Protein AF-A0A2H0PZQ4-F1 (afdb_monomer)

Nearest PDB structures (foldseek):
  7cms-assembly1_B  TM=9.448E-01  e=2.335E-02  Geobacillus stearothermophilus
  7cms-assembly1_A  TM=9.595E-01  e=5.739E-02  Geobacillus stearothermophilus
  3prh-assembly1_B  TM=9.666E-01  e=7.569E-02  Bacillus subtilis
  5ekd-assembly1_B  TM=8.710E-01  e=2.818E-01  Homo sapiens
  5ekd-assembly1_A  TM=8.759E-01  e=3.236E-01  Homo sapiens

pLDDT: mean 95.73, std 3.08, range [84.25, 98.38]

Foldseek 3Di:
DDPPDPDPLVDDDPPDDPVRVVVSLVPQDWDDDDDQDDDPNTPSSNVVVVVVVVPD

Structure (mmCIF, N/CA/C/O backbone):
data_AF-A0A2H0PZQ4-F1
#
_entry.id   AF-A0A2H0PZQ4-F1
#
loop_
_atom_site.group_PDB
_atom_site.id
_atom_site.type_symbol
_atom_site.label_atom_id
_atom_site.label_alt_id
_atom_site.label_comp_id
_atom_site.label_asym_id
_atom_site.label_entity_id
_atom_site.label_seq_id
_atom_site.pdbx_PDB_ins_code
_atom_site.Cartn_x
_atom_site.Cartn_y
_atom_site.Cartn_z
_atom_site.occupancy
_atom_site.B_iso_or_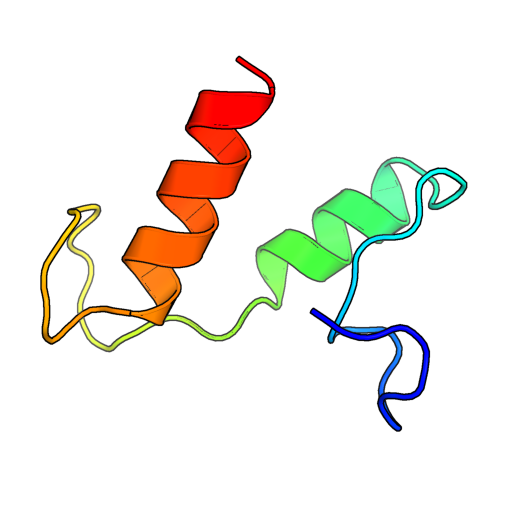equiv
_atom_site.auth_seq_id
_atom_site.auth_comp_id
_atom_site.auth_asym_id
_atom_site.auth_atom_id
_atom_site.pdbx_PDB_model_num
ATOM 1 N N . MET A 1 1 ? 10.397 0.463 -2.168 1.00 84.25 1 MET A N 1
ATOM 2 C CA . MET A 1 1 ? 10.132 -0.938 -2.577 1.00 84.25 1 MET A CA 1
ATOM 3 C C . MET A 1 1 ? 11.248 -1.415 -3.496 1.00 84.25 1 MET A C 1
ATOM 5 O O . MET A 1 1 ? 11.655 -0.635 -4.347 1.00 84.25 1 MET A O 1
ATOM 9 N N . ALA A 1 2 ? 11.745 -2.649 -3.344 1.00 89.44 2 ALA A N 1
ATOM 10 C CA . ALA A 1 2 ? 12.785 -3.205 -4.223 1.00 89.44 2 ALA A CA 1
ATOM 11 C C . ALA A 1 2 ? 12.658 -4.730 -4.379 1.00 89.44 2 ALA A C 1
ATOM 13 O O . ALA A 1 2 ? 12.561 -5.443 -3.382 1.00 89.44 2 ALA A O 1
ATOM 14 N N . LYS A 1 3 ? 12.724 -5.233 -5.622 1.00 88.19 3 LYS A N 1
ATOM 15 C CA . LYS A 1 3 ? 12.681 -6.678 -5.933 1.00 88.19 3 LYS A CA 1
ATOM 16 C C . LYS A 1 3 ? 13.883 -7.443 -5.368 1.00 88.19 3 LYS A C 1
ATOM 18 O O . LYS A 1 3 ? 13.751 -8.603 -5.004 1.00 88.19 3 LYS A O 1
ATOM 23 N N . SER A 1 4 ? 15.046 -6.796 -5.294 1.00 92.50 4 SER A N 1
ATOM 24 C CA . SER A 1 4 ? 16.290 -7.370 -4.763 1.00 92.50 4 SER A CA 1
ATOM 25 C C . SER A 1 4 ? 16.331 -7.456 -3.233 1.00 92.50 4 SER A C 1
ATOM 27 O O . SER A 1 4 ? 17.332 -7.900 -2.675 1.00 92.50 4 SER A O 1
ATOM 29 N N . ALA A 1 5 ? 15.278 -7.020 -2.536 1.00 91.12 5 ALA A N 1
ATOM 30 C CA . ALA A 1 5 ? 15.226 -7.104 -1.087 1.00 91.12 5 ALA A CA 1
ATOM 31 C C . ALA A 1 5 ? 15.185 -8.569 -0.619 1.00 91.12 5 ALA A C 1
ATOM 33 O O . ALA A 1 5 ? 14.484 -9.396 -1.197 1.00 91.12 5 ALA A O 1
ATOM 34 N N . GLY A 1 6 ? 15.877 -8.876 0.482 1.00 90.25 6 GLY A N 1
ATOM 35 C CA . GLY A 1 6 ? 15.962 -10.241 1.025 1.00 90.25 6 GLY A CA 1
ATOM 36 C C . GLY A 1 6 ? 14.644 -10.821 1.561 1.00 90.25 6 GLY A C 1
ATOM 37 O O . GLY A 1 6 ? 14.584 -12.005 1.872 1.00 90.25 6 GLY A O 1
ATOM 38 N N . SER A 1 7 ? 13.584 -10.012 1.661 1.00 92.44 7 SER A N 1
ATOM 39 C CA . SER A 1 7 ? 12.245 -10.438 2.073 1.00 92.44 7 SER A CA 1
ATOM 40 C C . SER A 1 7 ? 11.216 -10.088 1.003 1.00 92.44 7 SER A C 1
ATOM 42 O O . SER A 1 7 ? 11.119 -8.937 0.571 1.00 92.44 7 SER A O 1
ATOM 44 N N . GLY A 1 8 ? 10.383 -11.068 0.640 1.00 92.69 8 GLY A N 1
ATOM 45 C CA . GLY A 1 8 ? 9.258 -10.882 -0.280 1.00 92.69 8 GLY A CA 1
ATOM 46 C C . GLY A 1 8 ? 8.161 -9.945 0.243 1.00 92.69 8 GLY A C 1
ATOM 47 O O . GLY A 1 8 ? 7.289 -9.557 -0.525 1.00 92.69 8 GLY A O 1
ATOM 48 N N . TYR A 1 9 ? 8.199 -9.554 1.523 1.00 94.88 9 TYR A N 1
ATOM 49 C CA . TYR A 1 9 ? 7.270 -8.581 2.112 1.00 94.88 9 TYR A CA 1
ATOM 50 C C . TYR A 1 9 ? 7.660 -7.117 1.842 1.00 94.88 9 TYR A C 1
ATOM 52 O O . TYR A 1 9 ? 6.886 -6.218 2.148 1.00 94.88 9 TYR A O 1
ATOM 60 N N . ASN A 1 10 ? 8.827 -6.861 1.242 1.00 95.12 10 ASN A N 1
ATOM 61 C CA . ASN A 1 10 ? 9.332 -5.502 0.993 1.00 95.12 10 ASN A CA 1
ATOM 62 C C . ASN A 1 10 ? 8.893 -4.911 -0.363 1.00 95.12 10 ASN A C 1
ATOM 64 O O . ASN A 1 10 ? 9.307 -3.806 -0.739 1.00 95.12 10 ASN A O 1
ATOM 68 N N . TYR A 1 11 ? 8.098 -5.660 -1.128 1.00 96.06 11 TYR A N 1
ATOM 69 C CA . TYR A 1 11 ? 7.540 -5.241 -2.408 1.00 96.06 11 TYR A CA 1
ATOM 70 C C . TYR A 1 11 ? 6.228 -5.974 -2.695 1.00 96.06 11 TYR A C 1
ATOM 72 O O . TYR A 1 11 ? 5.997 -7.088 -2.218 1.00 96.06 11 TYR A O 1
ATOM 80 N N . ILE A 1 12 ? 5.402 -5.360 -3.535 1.00 96.44 12 ILE A N 1
ATOM 81 C CA . ILE A 1 12 ? 4.229 -5.982 -4.145 1.00 96.44 12 ILE A CA 1
ATOM 82 C 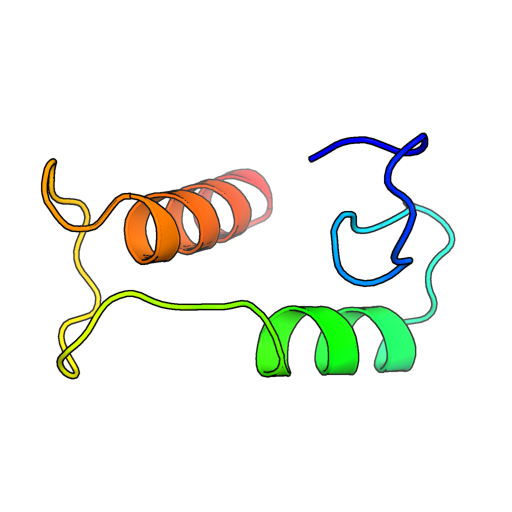C . ILE A 1 12 ? 4.564 -6.185 -5.619 1.00 96.44 12 ILE A C 1
ATOM 84 O O . ILE A 1 12 ? 4.989 -5.243 -6.288 1.00 96.44 12 ILE A O 1
ATOM 88 N N . ALA A 1 13 ? 4.457 -7.419 -6.096 1.00 95.88 13 ALA A N 1
ATOM 89 C CA . ALA A 1 13 ? 4.645 -7.738 -7.501 1.00 95.88 13 ALA A CA 1
ATOM 90 C C . ALA A 1 13 ? 3.304 -7.647 -8.237 1.00 95.88 13 ALA A C 1
ATOM 92 O O . ALA A 1 13 ? 2.249 -7.854 -7.643 1.00 95.88 13 ALA A O 1
ATOM 93 N N . LEU A 1 14 ? 3.338 -7.332 -9.533 1.00 94.81 14 LEU A N 1
ATOM 94 C CA . LEU A 1 14 ? 2.119 -7.204 -10.342 1.00 94.81 14 LEU A CA 1
ATOM 95 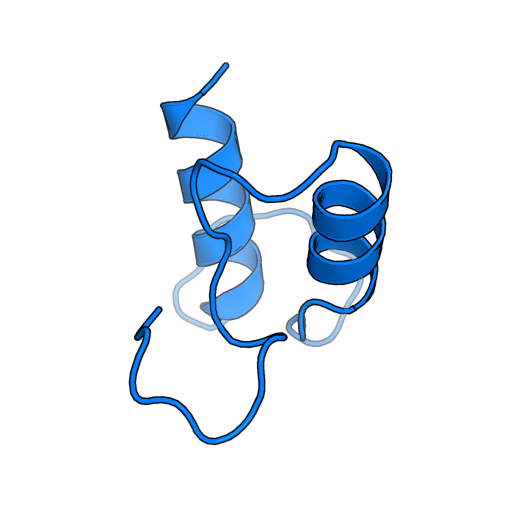C C . LEU A 1 14 ? 1.401 -8.547 -10.553 1.00 94.81 14 LEU A C 1
ATOM 97 O O . LEU A 1 14 ? 0.212 -8.564 -10.846 1.00 94.81 14 LEU A O 1
ATOM 101 N N . ASP A 1 15 ? 2.122 -9.655 -10.403 1.00 96.50 15 ASP A N 1
ATOM 102 C CA . ASP A 1 15 ? 1.641 -11.031 -10.505 1.00 96.50 15 ASP A CA 1
ATOM 103 C C . ASP A 1 15 ? 1.339 -11.674 -9.136 1.00 96.50 15 ASP A C 1
ATOM 105 O O . ASP A 1 15 ? 0.978 -12.851 -9.079 1.00 96.50 15 ASP A O 1
ATOM 109 N N . ASP A 1 16 ? 1.443 -10.924 -8.029 1.00 97.38 16 ASP A N 1
ATOM 110 C CA . ASP A 1 16 ? 0.993 -11.414 -6.724 1.00 97.38 16 ASP A CA 1
ATOM 111 C C . ASP A 1 16 ? -0.523 -11.681 -6.761 1.00 97.38 16 ASP A C 1
ATOM 113 O O . ASP A 1 16 ? -1.321 -10.852 -7.203 1.00 97.38 16 ASP A O 1
ATOM 117 N N . SER A 1 17 ? -0.952 -12.828 -6.227 1.00 98.38 17 SER A N 1
ATOM 118 C CA . SER A 1 17 ? -2.382 -13.109 -6.079 1.00 98.38 17 SER A CA 1
ATOM 119 C C . SER A 1 17 ? -3.034 -12.156 -5.073 1.00 98.38 17 SER A C 1
ATOM 121 O O . SER A 1 17 ? -2.379 -11.637 -4.163 1.00 98.38 17 SER A O 1
ATOM 123 N N . SER A 1 18 ? -4.355 -11.978 -5.162 1.00 97.88 18 SER A N 1
ATOM 124 C CA . SER A 1 18 ? -5.092 -11.083 -4.258 1.00 97.88 18 SER A CA 1
ATOM 125 C C . SER A 1 18 ? -4.857 -11.390 -2.776 1.00 97.88 18 SER A C 1
ATOM 127 O O . SER A 1 18 ? -4.802 -10.483 -1.948 1.00 97.88 18 SER A O 1
ATOM 129 N N . ASP A 1 19 ? -4.690 -12.665 -2.427 1.00 98.19 19 ASP A N 1
ATOM 130 C CA . ASP A 1 19 ? -4.477 -13.087 -1.042 1.00 98.19 19 ASP A CA 1
ATOM 131 C C . ASP A 1 19 ? -3.054 -12.803 -0.566 1.00 98.19 19 ASP A C 1
ATOM 133 O O . ASP A 1 19 ? -2.844 -12.467 0.602 1.00 98.19 19 ASP A O 1
ATOM 137 N N . VAL A 1 20 ? -2.074 -12.889 -1.468 1.00 97.94 20 VAL A N 1
ATOM 138 C CA . VAL A 1 20 ? -0.691 -12.496 -1.186 1.00 97.94 20 VAL A CA 1
ATOM 139 C C . VAL A 1 20 ? -0.608 -10.985 -0.993 1.00 97.94 20 VAL A C 1
ATOM 141 O O . VAL A 1 20 ? -0.038 -10.546 0.006 1.00 97.94 20 VAL A O 1
ATOM 144 N N . ILE A 1 21 ? -1.240 -10.196 -1.870 1.00 97.75 21 ILE A N 1
ATOM 145 C CA . ILE A 1 21 ? -1.297 -8.731 -1.746 1.00 97.75 21 ILE A CA 1
ATOM 146 C C . ILE A 1 21 ? -1.914 -8.337 -0.400 1.00 97.75 21 ILE A C 1
ATOM 148 O O . ILE A 1 21 ? -1.301 -7.582 0.355 1.00 97.75 21 ILE A O 1
ATOM 152 N N . ARG A 1 22 ? -3.077 -8.904 -0.040 1.00 97.94 22 ARG A N 1
ATOM 153 C CA . ARG A 1 22 ? -3.733 -8.636 1.254 1.00 97.94 22 ARG A CA 1
ATOM 154 C C . ARG A 1 22 ? -2.813 -8.931 2.436 1.00 97.94 22 ARG A C 1
ATOM 156 O O . ARG A 1 22 ? -2.671 -8.086 3.315 1.00 97.94 22 ARG A O 1
ATOM 163 N N . LYS A 1 23 ? -2.145 -10.090 2.442 1.00 97.88 23 LYS A N 1
ATOM 164 C CA . LYS A 1 23 ? -1.201 -10.460 3.510 1.00 97.88 23 LYS A CA 1
ATOM 165 C C . LYS A 1 23 ? -0.002 -9.516 3.591 1.00 97.88 23 LYS A C 1
ATOM 167 O O . LYS A 1 23 ? 0.452 -9.226 4.695 1.00 97.88 23 LYS A O 1
ATOM 172 N N . LYS A 1 24 ? 0.523 -9.050 2.454 1.00 97.56 24 LYS A N 1
ATOM 173 C CA . LYS A 1 24 ? 1.638 -8.092 2.412 1.00 97.56 24 LYS A CA 1
ATOM 174 C C . LYS A 1 24 ? 1.230 -6.731 2.972 1.00 97.56 24 LYS A C 1
ATOM 176 O O . LYS A 1 24 ? 1.945 -6.211 3.819 1.00 97.56 24 LYS A O 1
ATOM 181 N N . ILE A 1 25 ? 0.065 -6.208 2.578 1.00 97.12 25 ILE A N 1
ATOM 182 C CA . ILE A 1 25 ? -0.472 -4.944 3.107 1.00 97.12 25 ILE A CA 1
ATOM 183 C C . ILE A 1 25 ? -0.741 -5.047 4.614 1.00 97.12 25 ILE A C 1
ATOM 185 O O . ILE A 1 25 ? -0.312 -4.181 5.365 1.00 97.12 25 ILE A O 1
ATOM 189 N N . GLN A 1 26 ? -1.366 -6.133 5.081 1.00 97.06 26 GLN A N 1
ATOM 190 C CA . GLN A 1 26 ? -1.638 -6.355 6.511 1.00 97.06 26 GLN A CA 1
ATOM 191 C C . GLN A 1 26 ? -0.3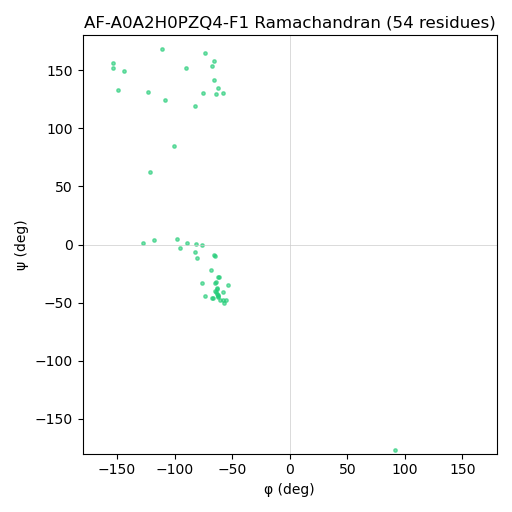73 -6.448 7.376 1.00 97.06 26 GLN A C 1
ATOM 193 O O . GLN A 1 26 ? -0.422 -6.160 8.567 1.00 97.06 26 GLN A O 1
ATOM 198 N N . ARG A 1 27 ? 0.747 -6.894 6.797 1.00 96.69 27 ARG A N 1
ATOM 199 C CA . ARG A 1 27 ? 2.039 -7.029 7.484 1.00 96.69 27 ARG A CA 1
ATOM 200 C C . ARG A 1 27 ? 2.960 -5.830 7.297 1.00 96.69 27 ARG A C 1
ATOM 202 O O . ARG A 1 27 ? 4.068 -5.856 7.831 1.00 96.69 27 ARG A O 1
ATOM 209 N N . ALA A 1 28 ? 2.551 -4.834 6.515 1.00 97.19 28 ALA A N 1
ATOM 210 C CA . ALA A 1 28 ? 3.365 -3.657 6.285 1.00 97.19 28 ALA A CA 1
ATOM 211 C C . ALA A 1 28 ? 3.682 -2.993 7.628 1.00 97.19 28 ALA A C 1
ATOM 213 O O . ALA A 1 28 ? 2.799 -2.786 8.457 1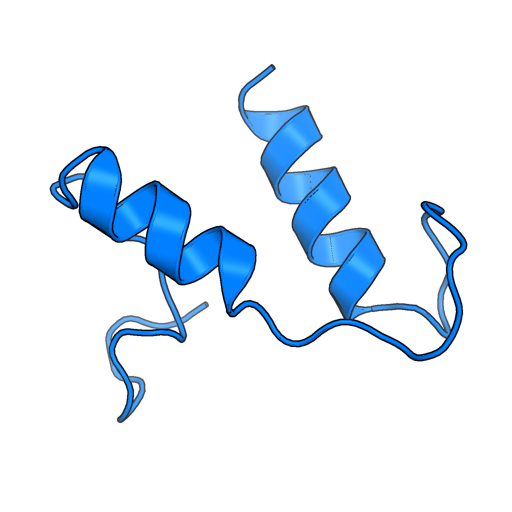.00 97.19 28 ALA A O 1
ATOM 214 N N . VAL A 1 29 ? 4.961 -2.690 7.846 1.00 96.00 29 VAL A N 1
ATOM 215 C CA . VAL A 1 29 ? 5.388 -1.944 9.029 1.00 96.00 29 VAL A CA 1
ATOM 216 C C . VAL A 1 29 ? 4.764 -0.556 8.953 1.00 96.00 29 VAL A C 1
ATOM 218 O O . VAL A 1 29 ? 4.873 0.101 7.919 1.00 96.00 29 VAL A O 1
ATOM 221 N N . THR A 1 30 ? 4.118 -0.127 10.034 1.00 96.88 30 THR A N 1
ATOM 222 C CA . THR A 1 30 ? 3.556 1.218 10.184 1.00 96.88 30 THR A CA 1
ATOM 223 C C . THR A 1 30 ? 4.324 2.012 11.231 1.00 96.88 30 THR A C 1
ATOM 225 O O . THR A 1 30 ? 5.126 1.469 11.992 1.00 96.88 30 THR A O 1
ATOM 228 N N . ASP A 1 31 ? 4.051 3.311 11.275 1.00 97.19 31 ASP A N 1
ATOM 229 C CA . ASP A 1 31 ? 4.502 4.181 12.354 1.00 97.19 31 ASP A CA 1
ATOM 230 C C . ASP A 1 31 ? 3.680 3.922 13.631 1.00 97.19 31 ASP A C 1
ATOM 232 O O . ASP A 1 31 ? 2.609 3.309 13.590 1.00 97.19 31 ASP A O 1
ATOM 236 N N . SER A 1 32 ? 4.167 4.405 14.775 1.00 94.38 32 SER A N 1
ATOM 237 C CA . SER A 1 32 ? 3.435 4.328 16.043 1.00 94.38 32 SER A CA 1
ATOM 238 C C . SER A 1 32 ? 2.169 5.200 16.038 1.00 94.38 32 SER A C 1
ATOM 240 O O . SER A 1 32 ? 2.096 6.241 15.372 1.00 94.38 32 SER A O 1
ATOM 242 N N . GLY A 1 33 ? 1.188 4.800 16.850 1.00 93.88 33 GLY A N 1
ATOM 243 C CA . GLY A 1 33 ? -0.118 5.455 16.964 1.00 93.88 33 GLY A CA 1
ATOM 244 C C . GLY A 1 33 ? -1.167 4.871 16.015 1.00 93.88 33 GLY A C 1
ATOM 245 O O . GLY A 1 33 ? -0.916 3.899 15.311 1.00 93.88 33 GLY A O 1
ATOM 246 N N . ASP A 1 34 ? -2.352 5.470 16.018 1.00 95.75 34 ASP A N 1
ATOM 247 C CA . ASP A 1 34 ? -3.557 5.012 15.309 1.00 95.75 34 ASP A CA 1
ATOM 248 C C . ASP A 1 34 ? -4.064 6.013 14.253 1.00 95.75 34 ASP A C 1
ATOM 250 O O . ASP A 1 34 ? -5.077 5.795 13.592 1.00 95.75 34 ASP A O 1
ATOM 254 N N . GLU A 1 35 ? -3.331 7.106 14.055 1.00 96.56 35 GLU A N 1
ATOM 255 C CA . GLU A 1 35 ? -3.669 8.156 13.098 1.00 96.56 35 GLU A CA 1
ATOM 256 C C . GLU A 1 35 ? -3.381 7.733 11.648 1.00 96.56 35 GLU A C 1
ATOM 258 O O . GLU A 1 35 ? -2.261 7.334 11.313 1.00 96.56 35 GLU A O 1
ATOM 263 N N . ILE A 1 36 ? -4.365 7.931 10.768 1.00 97.31 36 ILE A N 1
ATOM 264 C CA . ILE A 1 36 ? -4.250 7.729 9.318 1.00 97.31 36 ILE A CA 1
ATOM 265 C C . ILE A 1 36 ? -4.047 9.099 8.660 1.00 97.31 36 ILE A C 1
ATOM 267 O O . ILE A 1 36 ? -5.001 9.761 8.254 1.00 97.31 36 ILE A O 1
ATOM 271 N N . ILE A 1 37 ? -2.799 9.562 8.613 1.00 97.00 37 ILE A N 1
ATOM 272 C CA . ILE A 1 37 ? -2.442 10.898 8.120 1.00 97.00 37 ILE A CA 1
ATOM 273 C C . ILE A 1 37 ? -1.107 10.878 7.373 1.00 97.00 37 ILE A C 1
ATOM 275 O O . ILE A 1 37 ? -0.212 10.097 7.698 1.00 97.00 37 ILE A O 1
ATOM 279 N N . THR A 1 38 ? -0.960 11.768 6.392 1.00 97.25 38 THR A N 1
ATOM 280 C CA . THR A 1 38 ? 0.328 12.077 5.765 1.00 97.25 38 THR A CA 1
ATOM 281 C C . THR A 1 38 ? 1.095 13.082 6.619 1.00 97.25 38 THR A C 1
ATOM 283 O O . THR A 1 38 ? 0.615 14.198 6.836 1.00 97.25 38 THR A O 1
ATOM 286 N N . ARG A 1 39 ? 2.282 12.711 7.100 1.00 96.94 39 ARG A N 1
ATOM 287 C CA . ARG A 1 39 ? 3.116 13.568 7.955 1.00 96.94 39 ARG A CA 1
ATOM 288 C C . ARG A 1 39 ? 4.589 13.196 7.816 1.00 96.94 39 ARG A C 1
ATOM 290 O O . ARG A 1 39 ? 4.902 12.043 7.532 1.00 96.94 39 ARG A O 1
ATOM 297 N N . GLU A 1 40 ? 5.485 14.159 8.019 1.00 95.81 40 GLU A N 1
ATOM 298 C CA . GLU A 1 40 ? 6.933 13.968 7.835 1.00 95.81 40 GLU A CA 1
ATOM 299 C C . GLU A 1 40 ? 7.528 12.927 8.803 1.00 95.81 40 GLU A C 1
ATOM 301 O O . GLU A 1 40 ? 8.346 12.103 8.407 1.00 95.81 40 GLU A O 1
ATOM 306 N N . ASP A 1 41 ? 7.047 12.893 10.045 1.00 96.62 41 ASP A N 1
ATOM 307 C CA . ASP A 1 41 ? 7.380 11.899 11.077 1.00 96.62 41 ASP A CA 1
ATOM 308 C C . ASP A 1 41 ? 6.597 10.578 10.940 1.00 96.62 41 ASP A C 1
ATOM 310 O O . ASP A 1 41 ? 6.796 9.671 11.747 1.00 96.62 41 ASP A O 1
ATOM 314 N N . LYS A 1 42 ? 5.721 10.446 9.931 1.00 97.88 42 LYS A N 1
ATOM 315 C CA . LYS A 1 42 ? 4.979 9.211 9.617 1.00 97.88 42 LYS A CA 1
ATOM 316 C C . LYS A 1 42 ? 5.247 8.713 8.189 1.00 97.88 42 LYS A C 1
ATOM 318 O O . LYS A 1 42 ? 4.332 8.674 7.351 1.00 97.88 42 LYS A O 1
ATOM 323 N N . PRO A 1 43 ? 6.501 8.357 7.857 1.00 97.50 43 PRO A N 1
ATOM 324 C CA . PRO A 1 43 ? 6.867 7.958 6.503 1.00 97.50 43 PRO A CA 1
ATOM 325 C C . PRO A 1 43 ? 6.191 6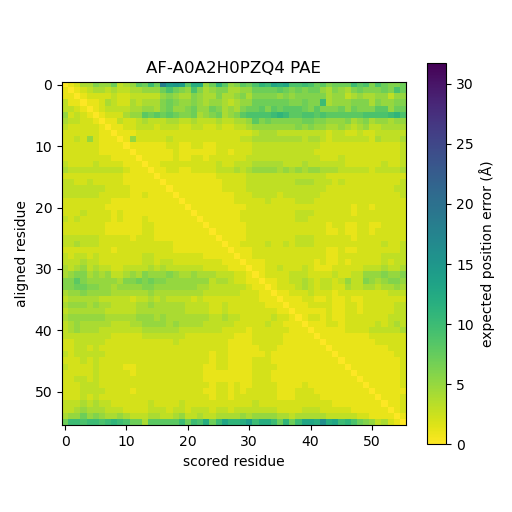.654 6.055 1.00 97.50 43 PRO A C 1
ATOM 327 O O . PRO A 1 43 ? 5.866 6.516 4.872 1.00 97.50 43 PRO A O 1
ATOM 330 N N . ALA A 1 44 ? 5.949 5.698 6.960 1.00 97.44 44 ALA A N 1
ATOM 331 C CA . ALA A 1 44 ? 5.365 4.411 6.589 1.00 97.44 44 ALA A CA 1
ATOM 332 C C . ALA A 1 44 ? 3.867 4.531 6.267 1.00 97.44 44 ALA A C 1
ATOM 334 O O . ALA A 1 44 ? 3.416 4.029 5.233 1.00 97.44 44 ALA A O 1
ATOM 335 N N . MET A 1 45 ? 3.112 5.258 7.096 1.00 98.06 45 MET A N 1
ATOM 336 C CA . MET A 1 45 ? 1.703 5.569 6.843 1.00 98.06 45 MET A CA 1
ATOM 337 C C . MET A 1 45 ? 1.544 6.394 5.563 1.00 98.06 45 MET A C 1
ATOM 339 O O . MET A 1 45 ? 0.718 6.066 4.710 1.00 98.06 45 MET A O 1
ATOM 343 N N . THR A 1 46 ? 2.394 7.409 5.375 1.00 98.06 46 THR A N 1
ATOM 344 C CA . THR A 1 46 ? 2.399 8.230 4.155 1.00 98.06 46 THR A CA 1
ATOM 345 C C . THR A 1 46 ? 2.626 7.376 2.903 1.00 98.06 46 THR A C 1
ATOM 347 O O . THR A 1 46 ? 1.939 7.555 1.899 1.00 98.06 46 THR A O 1
ATOM 350 N N . ASN A 1 47 ? 3.528 6.390 2.954 1.00 97.69 47 ASN A N 1
ATOM 351 C CA . ASN A 1 47 ? 3.746 5.469 1.839 1.00 97.69 47 ASN A CA 1
ATOM 352 C C . ASN A 1 47 ? 2.498 4.623 1.508 1.00 97.69 47 ASN A C 1
ATOM 354 O O . ASN A 1 47 ? 2.160 4.485 0.333 1.00 97.69 47 ASN A O 1
ATOM 358 N N . LEU A 1 48 ? 1.791 4.083 2.510 1.00 97.38 48 LEU A N 1
ATOM 359 C CA . LEU A 1 48 ? 0.557 3.314 2.281 1.00 97.38 48 LEU A CA 1
ATOM 360 C C . LEU A 1 48 ? -0.560 4.181 1.680 1.00 97.38 48 LEU A C 1
ATOM 362 O O . LEU 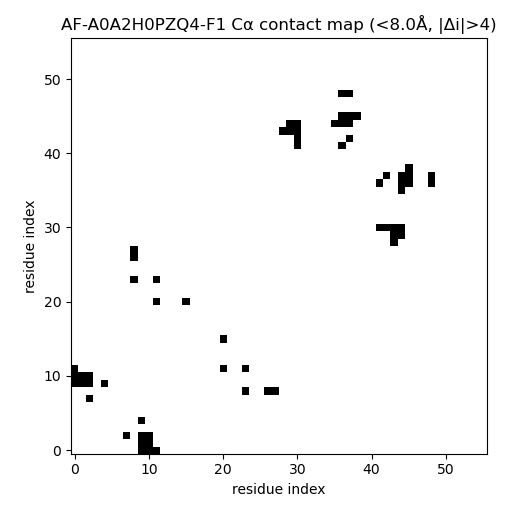A 1 48 ? -1.236 3.744 0.748 1.00 97.38 48 LEU A O 1
ATOM 366 N N . LEU A 1 49 ? -0.713 5.418 2.160 1.00 97.88 49 LEU A N 1
ATOM 367 C CA . LEU A 1 49 ? -1.686 6.376 1.627 1.00 97.88 49 LEU A CA 1
ATOM 368 C C . LEU A 1 49 ? -1.377 6.776 0.182 1.00 97.88 49 LEU A C 1
ATOM 370 O O . LEU A 1 49 ? -2.289 6.841 -0.640 1.00 97.88 49 LEU A O 1
ATOM 374 N N . ASN A 1 50 ? -0.102 6.971 -0.158 1.00 98.00 50 ASN A N 1
ATOM 375 C CA . ASN A 1 50 ? 0.309 7.256 -1.533 1.00 98.00 50 ASN A CA 1
ATOM 376 C C . ASN A 1 50 ? -0.009 6.092 -2.479 1.00 98.00 50 ASN A C 1
ATOM 378 O O . ASN A 1 50 ? -0.506 6.317 -3.580 1.00 98.00 50 ASN A O 1
ATOM 382 N N . ILE A 1 51 ? 0.237 4.847 -2.050 1.00 97.06 51 ILE A N 1
ATOM 383 C CA . ILE A 1 51 ? -0.136 3.661 -2.833 1.00 97.06 51 ILE A CA 1
ATOM 384 C C . ILE A 1 51 ? -1.652 3.626 -3.044 1.00 97.06 51 ILE A C 1
ATOM 386 O O . ILE A 1 51 ? -2.089 3.452 -4.177 1.00 97.06 51 ILE A O 1
ATOM 390 N N . PHE A 1 52 ? -2.443 3.832 -1.985 1.00 97.50 52 PHE A N 1
ATOM 391 C CA . PHE A 1 52 ? -3.905 3.863 -2.072 1.00 97.50 52 PHE A CA 1
ATOM 392 C C . PHE A 1 52 ? -4.394 4.938 -3.050 1.00 97.50 52 PHE A C 1
ATOM 394 O O . PHE A 1 52 ? -5.181 4.637 -3.944 1.00 97.50 52 PHE A O 1
ATOM 401 N N . SER A 1 53 ? -3.865 6.158 -2.943 1.00 97.75 53 SER A N 1
ATOM 402 C CA . SER A 1 53 ? -4.194 7.261 -3.850 1.00 97.75 53 SER A CA 1
ATOM 403 C C . SER A 1 53 ? -3.809 6.992 -5.306 1.00 97.75 53 SER A C 1
ATOM 405 O O . SER A 1 53 ? -4.428 7.565 -6.194 1.00 97.75 53 SER A O 1
ATOM 407 N N . GLY A 1 54 ? -2.784 6.178 -5.569 1.00 97.12 54 GLY A N 1
ATOM 408 C CA . GLY A 1 54 ? -2.328 5.885 -6.930 1.00 97.12 54 GLY A CA 1
ATOM 409 C C . GLY A 1 54 ? -3.149 4.822 -7.667 1.00 97.12 54 GLY A C 1
ATOM 410 O O . GLY A 1 54 ? -2.956 4.651 -8.869 1.00 97.12 54 GLY A O 1
ATOM 411 N N . VAL A 1 55 ? -4.022 4.090 -6.966 1.00 94.56 55 VAL A N 1
ATOM 412 C CA . VAL A 1 55 ? -4.827 2.989 -7.533 1.00 94.56 55 VAL A CA 1
ATOM 413 C C . VAL A 1 55 ? -6.328 3.121 -7.264 1.00 94.56 55 VAL A C 1
ATOM 415 O O . VAL A 1 55 ? -7.082 2.224 -7.644 1.00 94.56 55 VAL A O 1
ATOM 418 N N . SER A 1 56 ? -6.743 4.196 -6.588 1.00 85.69 56 SER A N 1
ATOM 419 C CA . SER A 1 56 ? -8.152 4.515 -6.319 1.00 85.69 56 SER A CA 1
ATOM 420 C C . SER A 1 56 ? -8.736 5.453 -7.366 1.00 85.69 56 SER A C 1
ATOM 422 O O . SER A 1 56 ? -7.960 6.233 -7.961 1.00 85.69 56 SER A O 1
#

Radius of gyration: 11.98 Å; Cα contacts (8 Å, |Δi|>4): 32; chains: 1; bounding box: 24×27×28 Å

Org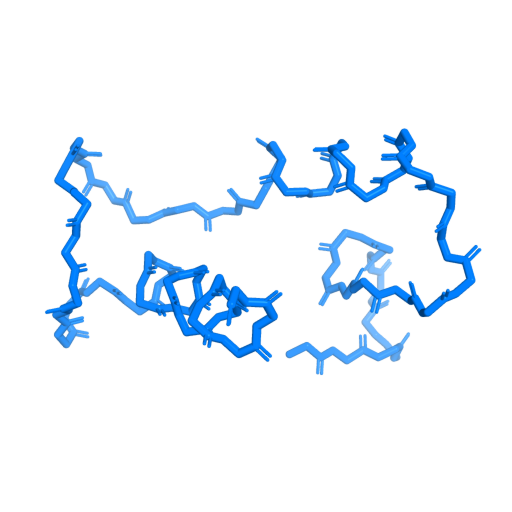anism: NCBI:txid1974517

InterPro domains:
  IPR002305 Aminoacyl-tRNA synthetase, class Ic [PF00579] (1-50)

Secondary structure (DSSP, 8-state):
--TTSSSGGG---TT--HHHHHHHHHT----SSS----BTTBHHHHHHHHHHHHH-

Mean predicted aligned error: 2.74 Å

Solvent-accessible surface area (backbone atoms only — not comparable to full-atom values): 3666 Å² total; per-residue (Å²): 120,45,89,85,47,98,47,80,70,50,46,84,59,97,84,54,52,74,68,55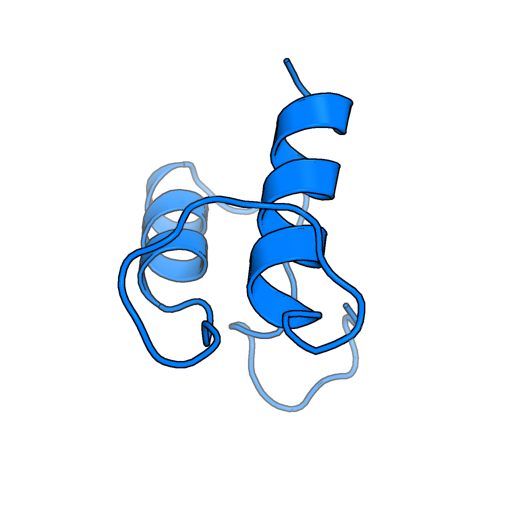,49,51,54,37,62,74,63,52,76,65,52,90,80,87,81,94,56,78,46,90,92,25,59,45,44,28,52,53,52,52,54,49,65,73,76,106

Sequence (56 aa):
MAKSAGSGYNYIALDDSSDVIRKKIQRAVTDSGDEIITREDKPAMTNLLNIFSGVS